Protein 7ARR (pdb70)

Solvent-accessible surface area: 8895 Å² total; per-residue (Å²): 112,53,122,120,68,34,56,146,78,37,55,8,55,82,114,56,76,153,41,32,34,49,34,25,98,89,10,114,43,63,41,83,129,56,90,101,81,28,47,178,68,44,57,12,54,80,129,55,60,152,44,23,23,54,32,22,92,88,22,137,47,52,67,101,124,56,89,119,60,27,54,160,75,39,58,15,52,81,125,52,57,163,37,24,21,41,33,73,83,91,71,125,79,93,130,56,88,97,79,27,41,178,66,44,56,11,52,83,141,47,65,182,39,24,19,48,36,69,92,77,73,138,166,89

B-factor: mean 16.78, std 11.21, range [6.17, 101.16]

Foldseek 3Di:
DDLVVQCVVLVNDPVCSVPVVVVCVSVVCVPD/DDLVVLCVVLVDDPVCSVVSVVVCVSCVCCPD/DDLVVLCVVLVDDPVCSVVVVVVVVSCCCD/DDLVVLCVVLVHDPVCSVVPVVVVVSCCCD

Nearest PDB structures (foldseek):
  7arr-assembly2_C  TM=1.040E+00  e=2.413E-02  synthetic construct
  7ars-assembly1_A  TM=1.008E+00  e=2.596E-02  synthetic construct
  7arr-assembly2_B  TM=1.018E+00  e=4.660E-02  synthetic construct
  4mfq-assembly1_A  TM=5.918E-01  e=7.252E+00  Actinoplanes teichomyceticus
  4q38-assembly1_A  TM=5.864E-01  e=7.252E+00  Actinoplanes teichomyceticus

Sequence (124 aa):
LLSEEEIQRIFGLSSEQIKSLPEEYKKVETGYLLSEEEEIQRIFGLSSSEQIKSLPEEYKKVETGYLLSEEEIQQRIFGLSSSSEEQQIKSSLPEEYKKVETGLSEEEIQRIFGLSSSSEEQIKSSLPEEYKKVEETTGG

Secondary structure (DSSP, 8-state):
--HHHHHHHTT--TTGGGGTTT----------/--HHHHHHHHT--TTGGGGTTT----------/--HHHHHHHHT--HHHHTTTTT--------/--HHHHHHHHT--TTGGGGTTT--------

Radius of gyration: 16.2 Å; Cα contacts (8 Å, |Δi|>4): 96; chains: 4; bounding box: 36×36×35 Å

Structure (mmCIF, N/CA/C/O backbone):
data_7ARR
#
_entry.id   7ARR
#
_cell.length_a   30.937
_cell.length_b   32.068
_cell.length_c   43.087
_cell.angle_alpha   114.160
_cell.angle_beta   91.880
_cell.angle_gamma   109.860
#
_symmetry.space_group_name_H-M   'P 1'
#
loop_
_entity.id
_entity.type
_entity.pdbx_description
1 polymer alpha/beta-peptide
2 non-polymer 'trifluoroacetic acid'
3 non-polymer 'MAGNESIUM ION'
4 non-polymer 'CHLORIDE ION'
5 water water
#
loop_
_atom_site.group_PDB
_atom_site.id
_atom_site.type_symbol
_atom_site.label_atom_id
_atom_site.label_alt_id
_atom_site.label_comp_id
_atom_site.label_asym_id
_atom_site.label_entity_id
_atom_site.label_seq_id
_atom_site.pdbx_PDB_ins_code
_atom_site.Cartn_x
_atom_site.Cartn_y
_atom_site.Cartn_z
_atom_site.occupancy
_atom_site.B_iso_or_equiv
_atom_site.auth_seq_id
_atom_site.auth_comp_id
_atom_site.auth_asym_id
_atom_site.auth_atom_id
_atom_site.pdbx_PDB_model_num
ATOM 1 N N A LEU A 1 1 ? 7.085 -4.629 3.366 0.70 16.53 1 LEU A N 1
ATOM 2 N N B LEU A 1 1 ? 6.284 -4.095 3.881 0.30 12.97 1 LEU A N 1
ATOM 3 C CA A LEU A 1 1 ? 6.948 -3.192 3.588 0.70 12.71 1 LEU A CA 1
ATOM 4 C CA B LEU A 1 1 ? 6.812 -2.776 3.524 0.30 13.03 1 LEU A CA 1
ATOM 5 C C A LEU A 1 1 ? 8.210 -2.609 4.282 0.70 11.15 1 LEU A C 1
ATOM 6 C C B LEU A 1 1 ? 8.213 -2.694 4.106 0.30 13.82 1 LEU A C 1
ATOM 7 O O A LEU A 1 1 ? 8.580 -3.075 5.357 0.70 12.35 1 LEU A O 1
ATOM 8 O O B LEU A 1 1 ? 8.623 -3.601 4.865 0.30 19.47 1 LEU A O 1
ATOM 17 N N . SER A 1 2 ? 8.882 -1.643 3.701 1.00 11.07 2 SER A N 1
ATOM 18 C CA . SER A 1 2 ? 10.179 -1.158 4.210 1.00 11.98 2 SER A CA 1
ATOM 19 C C . SER A 1 2 ? 9.952 0.062 5.100 1.00 9.66 2 SER A C 1
ATOM 20 O O . SER A 1 2 ? 8.921 0.733 4.982 1.00 9.56 2 SER A O 1
ATOM 23 N N . GLU A 1 3 ? 10.965 0.374 5.900 1.00 9.68 3 GLU A N 1
ATOM 24 C CA . GLU A 1 3 ? 10.928 1.632 6.633 1.00 10.77 3 GLU A CA 1
ATOM 25 C C . GLU A 1 3 ? 10.787 2.839 5.704 1.00 9.61 3 GLU A C 1
ATOM 26 O O . GLU A 1 3 ? 10.051 3.783 6.070 1.00 9.85 3 GLU A O 1
ATOM 32 N N . GLU A 1 4 ? 11.465 2.859 4.575 1.00 10.01 4 GLU A N 1
ATOM 33 C CA . GLU A 1 4 ? 11.383 3.998 3.651 1.00 10.84 4 GLU A CA 1
ATOM 34 C C . GLU A 1 4 ? 9.984 4.124 3.066 1.00 9.61 4 GLU A C 1
ATOM 35 O O . GLU A 1 4 ? 9.485 5.249 2.921 1.00 9.91 4 GLU A O 1
ATOM 41 N N . GLU A 1 5 ? 9.369 3.011 2.709 1.00 9.22 5 GLU A N 1
ATOM 42 C CA . GLU A 1 5 ? 8.005 3.042 2.195 1.00 9.00 5 GLU A CA 1
ATOM 43 C C . GLU A 1 5 ? 7.072 3.604 3.276 1.00 8.45 5 GLU A C 1
ATOM 44 O O . GLU A 1 5 ? 6.211 4.435 2.973 1.00 8.69 5 GLU A O 1
ATOM 50 N N . ILE A 1 6 ? 7.189 3.146 4.519 1.00 8.48 6 ILE A N 1
ATOM 51 C CA . ILE A 1 6 ? 6.349 3.706 5.606 1.00 9.98 6 ILE A CA 1
ATOM 52 C C . ILE A 1 6 ? 6.560 5.224 5.747 1.00 8.43 6 ILE A C 1
ATOM 53 O O . ILE A 1 6 ? 5.570 5.950 5.899 1.00 8.60 6 ILE A O 1
ATOM 62 N N . GLN A 1 7 ? 7.820 5.666 5.748 1.00 7.62 7 GLN A N 1
ATOM 63 C CA . GLN A 1 7 ? 8.081 7.109 5.855 1.00 8.43 7 GLN A CA 1
ATOM 64 C C . GLN A 1 7 ? 7.323 7.861 4.769 1.00 7.85 7 GLN A C 1
ATOM 65 O O . GLN A 1 7 ? 6.698 8.902 5.073 1.00 8.64 7 GLN A O 1
ATOM 76 N N . ARG A 1 8 ? 7.410 7.406 3.547 1.00 7.19 8 ARG A N 1
ATOM 77 C CA . ARG A 1 8 ? 6.737 8.148 2.435 1.00 8.54 8 ARG A CA 1
ATOM 78 C C . ARG A 1 8 ? 5.240 8.086 2.565 1.00 7.75 8 ARG A C 1
ATOM 79 O O . ARG A 1 8 ? 4.543 9.099 2.465 1.00 8.75 8 ARG A O 1
ATOM 87 N N . ILE A 1 9 ? 4.721 6.888 2.817 1.00 7.74 9 ILE A N 1
ATOM 88 C CA . ILE A 1 9 ? 3.270 6.721 2.833 1.00 8.16 9 ILE A CA 1
ATOM 89 C C . ILE A 1 9 ? 2.647 7.627 3.866 1.00 8.24 9 ILE A C 1
ATOM 90 O 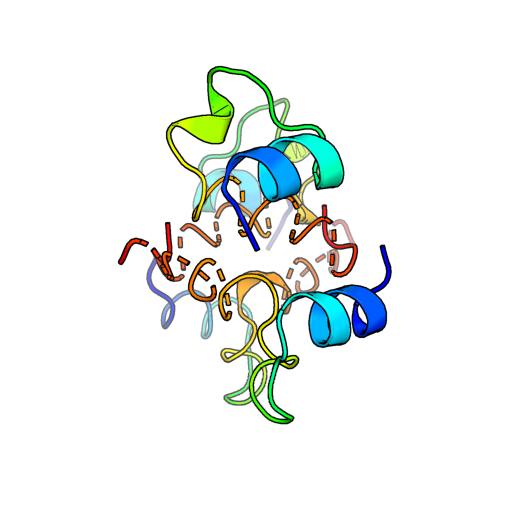O . ILE A 1 9 ? 1.559 8.155 3.635 1.00 9.39 9 ILE A O 1
ATOM 95 N N . PHE A 1 10 ? 3.230 7.707 5.072 1.00 8.46 10 PHE A N 1
ATOM 96 C CA . PHE A 1 10 ? 2.647 8.456 6.193 1.00 9.60 10 PHE A CA 1
ATOM 97 C C . PHE A 1 10 ? 3.299 9.826 6.354 1.00 10.09 10 PHE A C 1
ATOM 98 O O . PHE A 1 10 ? 3.012 10.459 7.352 1.00 12.28 10 PHE A O 1
ATOM 106 N N . GLY A 1 11 ? 4.116 10.270 5.419 1.00 10.02 11 GLY A N 1
ATOM 107 C CA . GLY A 1 11 ? 4.664 11.609 5.467 1.00 10.59 11 GLY A CA 1
ATOM 108 C C . GLY A 1 11 ? 5.510 11.870 6.685 1.00 10.67 11 GLY A C 1
ATOM 109 O O . GLY A 1 11 ? 5.458 12.972 7.211 1.00 12.80 11 GLY A O 1
ATOM 110 N N . LEU A 1 12 ? 6.222 10.870 7.166 1.00 9.56 12 LEU A N 1
ATOM 111 C CA . LEU A 1 12 ? 6.937 11.025 8.438 1.00 9.16 12 LEU A CA 1
ATOM 112 C C . LEU A 1 12 ? 8.186 11.908 8.333 1.00 9.18 12 LEU A C 1
ATOM 113 O O . LEU A 1 12 ? 8.939 11.806 7.373 1.00 10.51 12 LEU A O 1
ATOM 118 N N . SER A 1 13 ? 8.391 12.711 9.372 1.00 10.02 13 SER A N 1
ATOM 119 C CA . SER A 1 13 ? 9.563 13.574 9.475 1.00 10.70 13 SER A CA 1
ATOM 120 C C . SER A 1 13 ? 10.803 12.744 9.865 1.00 11.45 13 SER A C 1
ATOM 121 O O . SER A 1 13 ? 10.712 11.590 10.322 1.00 11.29 13 SER A O 1
ATOM 124 N N . SER A 1 14 ? 11.949 13.359 9.812 1.00 14.66 14 SER A N 1
ATOM 125 C CA . SER A 1 14 ? 13.224 12.713 10.197 1.00 16.08 14 SER A CA 1
ATOM 126 C C . SER A 1 14 ? 13.206 12.363 11.651 1.00 12.31 14 SER A C 1
ATOM 127 O O . SER A 1 14 ? 13.785 11.368 12.039 1.00 16.00 14 SER A O 1
ATOM 130 N N . GLU A 1 15 ? 12.535 13.129 12.498 1.00 11.81 15 GLU A N 1
ATOM 131 C CA . GLU A 1 15 ? 12.449 12.749 13.910 1.00 10.93 15 GLU A CA 1
ATOM 132 C C . GLU A 1 15 ? 11.452 11.637 14.077 1.00 8.71 15 GLU A C 1
ATOM 133 O O . GLU A 1 15 ? 11.674 10.717 14.865 1.00 9.34 15 GLU A O 1
ATOM 139 N N . GLN A 1 16 ? 10.344 11.660 13.365 1.00 8.53 16 GLN A N 1
ATOM 140 C CA . GLN A 1 16 ? 9.297 10.663 13.557 1.00 8.17 16 GLN A CA 1
ATOM 141 C C . GLN A 1 16 ? 9.791 9.274 13.193 1.00 7.64 16 GLN A C 1
ATOM 142 O O . GLN A 1 16 ? 9.349 8.274 13.778 1.00 8.44 16 GLN A O 1
ATOM 148 N N . ILE A 1 17 ? 10.671 9.135 12.188 1.00 8.23 17 ILE A N 1
ATOM 149 C CA . ILE A 1 17 ? 11.130 7.810 11.744 1.00 9.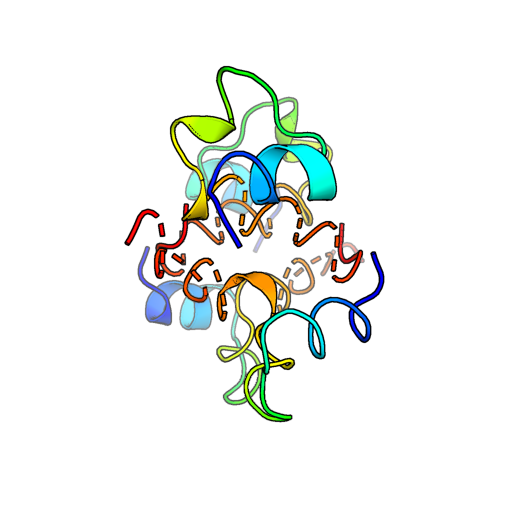50 17 ILE A CA 1
ATOM 150 C C . ILE A 1 17 ? 12.036 7.138 12.806 1.00 9.32 17 ILE A C 1
ATOM 151 O O . ILE A 1 17 ? 12.246 5.949 12.706 1.00 10.53 17 ILE A O 1
ATOM 156 N N . LYS A 1 18 ? 12.460 7.867 13.810 1.00 7.48 18 LYS A N 1
ATOM 157 C CA . LYS A 1 18 ? 13.188 7.259 14.937 1.00 7.52 18 LYS A CA 1
ATOM 158 C C . LYS A 1 18 ? 12.250 6.390 15.757 1.00 7.92 18 LYS A C 1
ATOM 159 O O . LYS A 1 18 ? 12.734 5.540 16.508 1.00 8.13 18 LYS A O 1
ATOM 165 N N . SER A 1 19 ? 10.968 6.649 15.689 1.00 8.86 19 SER A N 1
ATOM 166 C CA . SER A 1 19 ? 9.947 5.981 16.522 1.00 9.32 19 SER A CA 1
ATOM 167 C C . SER A 1 19 ? 8.848 5.432 15.619 1.00 8.09 19 SER A C 1
ATOM 168 O O . SER A 1 19 ? 7.709 5.822 15.732 1.00 7.48 19 SER A O 1
ATOM 171 N N . LEU A 1 20 ? 9.209 4.550 14.687 1.00 8.23 20 LEU A N 1
ATOM 172 C CA . LEU A 1 20 ? 8.241 4.179 13.661 1.00 8.34 20 LEU A CA 1
ATOM 173 C C . LEU A 1 20 ? 7.003 3.498 14.242 1.00 7.48 20 LEU A C 1
ATOM 174 O O . LEU A 1 20 ? 5.914 3.783 13.784 1.00 7.56 20 LEU A O 1
ATOM 183 N N . PRO A 1 21 ? 7.110 2.537 15.179 1.00 7.70 21 PRO A N 1
ATOM 184 C CA . PRO A 1 21 ? 5.877 1.896 15.690 1.00 9.77 21 PRO A CA 1
ATOM 185 C C . PRO A 1 21 ? 4.912 2.889 16.303 1.00 9.47 21 PRO A C 1
ATOM 186 O O . PRO A 1 21 ? 3.708 2.820 16.095 1.00 7.95 21 PRO A O 1
ATOM 190 N N . GLU A 1 22 ? 5.473 3.831 17.083 1.00 8.77 22 GLU A N 1
ATOM 191 C CA . GLU A 1 22 ? 4.622 4.801 17.787 1.00 11.15 22 GLU A CA 1
ATOM 192 C C . GLU A 1 22 ? 4.038 5.806 16.811 1.00 18.84 22 GLU A C 1
ATOM 193 O O . GLU A 1 22 ? 2.898 6.221 16.903 1.00 8.39 22 GLU A O 1
ATOM 199 N N . GLU A 1 23 ? 4.895 6.330 15.866 1.00 12.83 23 GLU A N 1
ATOM 200 C CA . GLU A 1 23 ? 4.428 7.473 15.001 1.00 18.09 23 GLU A CA 1
ATOM 201 C C . GLU A 1 23 ? 3.580 6.918 13.861 1.00 9.06 23 GLU A C 1
ATOM 202 O O . GLU A 1 23 ? 2.643 7.675 13.467 1.00 8.50 23 GLU A O 1
ATOM 216 N N . TYR A 1 25 ? 1.306 3.898 14.971 1.00 6.81 25 TYR A N 1
ATOM 217 C CA . TYR A 1 25 ? 0.100 4.039 15.846 1.00 7.13 25 TYR A CA 1
ATOM 218 C C . TYR A 1 25 ? -0.610 5.370 15.630 1.00 7.99 25 TYR A C 1
ATOM 219 O O . TYR A 1 25 ? -1.798 5.422 15.462 1.00 7.92 25 TYR A O 1
ATOM 228 N N . LYS A 1 26 ? 0.186 6.487 15.656 1.00 8.02 26 LYS A N 1
ATOM 229 C CA . LYS A 1 26 ? -0.483 7.808 15.626 1.00 6.79 26 LYS A CA 1
ATOM 230 C C . LYS A 1 26 ? -1.083 8.095 14.247 1.00 8.58 26 LYS A C 1
ATOM 231 O O . LYS A 1 26 ? -2.186 8.525 14.130 1.00 8.81 26 LYS A O 1
ATOM 237 N N . LYS A 1 27 ? -0.301 7.840 13.166 1.00 8.13 27 LYS A N 1
ATOM 238 C CA . LYS A 1 27 ? -0.792 8.184 11.802 1.00 7.39 27 LYS A CA 1
ATOM 239 C C . LYS A 1 27 ? -1.907 7.262 11.364 1.00 7.76 27 LYS A C 1
ATOM 240 O O . LYS A 1 27 ? -2.786 7.632 10.603 1.00 7.49 27 LYS A O 1
ATOM 254 N N . VAL A 1 29 ? -4.302 5.999 14.378 1.00 9.02 29 VAL A N 1
ATOM 255 C CA . VAL A 1 29 ? -5.367 6.822 14.935 1.00 9.38 29 VAL A CA 1
ATOM 256 C C . VAL A 1 29 ? -5.942 7.784 13.905 1.00 9.10 29 VAL A C 1
ATOM 257 O O . VAL A 1 29 ? -7.142 7.910 13.763 1.00 8.76 29 VAL A O 1
ATOM 261 N N . GLU A 1 30 ? -5.096 8.571 13.234 1.00 9.40 30 GLU A N 1
ATOM 262 C CA . GLU A 1 30 ? -5.588 9.592 12.257 1.00 10.33 30 GLU A CA 1
ATOM 263 C C . GLU A 1 30 ? -6.285 8.884 11.084 1.00 8.63 30 GLU A C 1
ATOM 264 O O . GLU A 1 30 ? -7.469 9.268 10.825 1.00 9.50 30 GLU A O 1
ATOM 278 N N . THR A 1 32 ? -8.329 5.802 11.655 1.00 8.91 32 THR A N 1
ATOM 279 C CA . THR A 1 32 ? -9.665 5.730 12.291 1.00 9.30 32 THR A CA 1
ATOM 280 C C . THR A 1 32 ? -10.423 7.046 12.363 1.00 9.76 32 THR A C 1
ATOM 281 O O . THR A 1 32 ? -11.626 6.985 12.614 1.00 10.64 32 THR A O 1
ATOM 285 N N . GLY A 1 33 ? -9.771 8.179 12.097 1.00 11.69 33 GLY A N 1
ATOM 286 C CA . GLY A 1 33 ? -10.464 9.474 12.096 1.00 13.28 33 GLY A CA 1
ATOM 287 C C . GLY A 1 33 ? -10.652 10.137 13.436 1.00 11.15 33 GLY A C 1
ATOM 288 O O . GLY A 1 33 ? -11.378 11.129 13.524 1.00 12.71 33 GLY A O 1
ATOM 289 N N . TYR A 1 34 ? -10.061 9.643 14.520 1.00 9.82 34 TYR A N 1
ATOM 290 C CA . TYR A 1 34 ? -10.260 10.243 15.867 1.00 10.81 34 TYR A CA 1
ATOM 291 C C . TYR A 1 34 ? -9.400 11.447 16.198 1.00 11.29 34 TYR A C 1
ATOM 292 O O . TYR A 1 34 ? -9.752 12.292 17.058 1.00 13.66 34 TYR A O 1
ATOM 301 N N . LEU A 1 35 ? -8.340 11.623 15.475 1.00 12.65 35 LEU A N 1
ATOM 302 C CA . LEU A 1 35 ? -7.449 12.806 15.560 1.00 11.69 35 LEU A CA 1
ATOM 303 C C . LEU A 1 35 ? -7.174 13.212 14.136 1.00 14.75 35 LEU A C 1
ATOM 304 O O . LEU A 1 35 ? -7.383 12.333 13.201 1.00 16.51 35 LEU A O 1
ATOM 310 N N . LEU B 1 1 ? -19.519 15.367 35.158 1.00 16.47 1 LEU B N 1
ATOM 311 C CA . LEU B 1 1 ? -18.251 16.013 35.307 1.00 11.21 1 LEU B CA 1
ATOM 312 C C . LEU B 1 1 ? -18.280 17.229 34.401 1.00 10.30 1 LEU B C 1
ATOM 313 O O . LEU B 1 1 ? -18.735 17.096 33.245 1.00 12.14 1 LEU B O 1
ATOM 318 N N . SER B 1 2 ? -17.781 18.325 34.892 1.00 9.50 2 SER B N 1
ATOM 319 C CA . SER B 1 2 ? -17.657 19.544 34.098 1.00 9.69 2 SER B CA 1
ATOM 320 C C . SER B 1 2 ? -16.396 19.462 33.241 1.00 9.23 2 SER B C 1
ATOM 321 O O . SER B 1 2 ? -15.473 18.685 33.461 1.00 9.03 2 SER B O 1
ATOM 324 N N . GLU B 1 3 ? -16.338 20.354 32.265 1.00 9.60 3 GLU B N 1
ATOM 325 C CA . GLU B 1 3 ? -15.108 20.482 31.457 1.00 9.04 3 GLU B CA 1
ATOM 326 C C . GLU B 1 3 ? -13.908 20.815 32.354 1.00 10.50 3 GLU B C 1
ATOM 327 O O . GLU B 1 3 ? -12.819 20.308 32.155 1.00 10.38 3 GLU B O 1
ATOM 333 N N . GLU B 1 4 ? -14.097 21.693 33.347 1.00 9.42 4 GLU B N 1
ATOM 334 C CA A GLU B 1 4 ? -12.981 22.069 34.236 0.50 9.96 4 GLU B CA 1
ATOM 335 C CA B GLU B 1 4 ? -13.017 22.082 34.277 0.50 10.54 4 GLU B CA 1
ATOM 336 C C . GLU B 1 4 ? -12.573 20.865 35.084 1.00 8.33 4 GLU B C 1
ATOM 337 O O . GLU B 1 4 ? -11.396 20.695 35.331 1.00 9.19 4 GLU B O 1
ATOM 348 N N . GLU B 1 5 ? -13.498 20.025 35.486 1.00 8.02 5 GLU B N 1
ATOM 349 C CA . GLU B 1 5 ? -13.137 18.814 36.216 1.00 8.81 5 GLU B CA 1
ATOM 350 C C . GLU B 1 5 ? -12.346 17.861 35.354 1.00 7.58 5 GLU B C 1
ATOM 351 O O . GLU B 1 5 ? -11.395 17.244 35.821 1.00 8.43 5 GLU B O 1
ATOM 357 N N . ILE B 1 6 ? -12.678 17.751 34.052 1.00 7.95 6 ILE B N 1
ATOM 358 C CA . ILE B 1 6 ? -11.878 16.961 33.135 1.00 7.84 6 ILE B CA 1
ATOM 359 C C . ILE B 1 6 ? -10.468 17.519 33.076 1.00 7.84 6 ILE B C 1
ATOM 360 O O . ILE B 1 6 ? -9.489 16.815 33.075 1.00 7.91 6 ILE B O 1
ATOM 365 N N . GLN B 1 7 ? -10.345 18.883 32.923 1.00 7.82 7 GLN B N 1
ATOM 366 C CA . GLN B 1 7 ? -9.023 19.506 32.882 1.00 8.10 7 GLN B CA 1
ATOM 367 C C . GLN B 1 7 ? -8.204 19.104 34.107 1.00 8.11 7 GLN B C 1
ATOM 368 O O . GLN B 1 7 ? -7.040 18.800 34.012 1.00 8.58 7 GLN B O 1
ATOM 374 N N . ARG B 1 8 ? -8.844 19.184 35.289 1.00 7.96 8 ARG B N 1
ATOM 375 C CA . ARG B 1 8 ? -8.163 18.853 36.537 1.00 8.00 8 ARG B CA 1
ATOM 376 C C . ARG B 1 8 ? -7.786 17.358 36.614 1.00 8.60 8 ARG B C 1
ATOM 377 O O . ARG B 1 8 ? -6.640 17.059 36.942 1.00 8.90 8 ARG B O 1
ATOM 385 N N . ILE B 1 9 ? -8.691 16.500 36.269 1.00 8.99 9 ILE B N 1
ATOM 386 C CA . ILE B 1 9 ? -8.377 15.053 36.358 1.00 8.54 9 ILE B CA 1
ATOM 387 C C . ILE B 1 9 ? -7.145 14.719 35.512 1.00 8.81 9 ILE B C 1
ATOM 388 O O . ILE B 1 9 ? -6.259 14.007 35.951 1.00 9.56 9 ILE B O 1
ATOM 393 N N . PHE B 1 10 ? -7.149 15.234 34.287 1.00 9.58 10 PHE B N 1
ATOM 394 C CA . PHE B 1 10 ? -6.132 14.844 33.272 1.00 9.69 10 PHE B CA 1
ATOM 395 C C . PHE B 1 10 ? -4.983 15.841 33.184 1.00 10.94 10 PHE B C 1
ATOM 396 O O . PHE B 1 10 ? -4.056 15.553 32.391 1.00 14.41 10 PHE B O 1
ATOM 404 N N . GLY B 1 11 ? -4.975 16.910 33.948 1.00 10.26 11 GLY B N 1
ATOM 405 C CA . GLY B 1 11 ? -3.854 17.851 33.896 1.00 11.27 11 GLY B CA 1
ATOM 406 C C . GLY B 1 11 ? -3.711 18.511 32.532 1.00 12.04 11 GLY B C 1
ATOM 407 O O . GLY B 1 11 ? -2.590 18.689 32.101 1.00 13.72 11 GLY B O 1
ATOM 408 N N . LEU B 1 12 ? -4.824 18.883 31.934 1.00 10.82 12 LEU B N 1
ATOM 409 C CA . LEU B 1 12 ? -4.775 19.499 30.594 1.00 11.30 12 LEU B CA 1
ATOM 410 C C . LEU B 1 12 ? -4.392 20.966 30.666 1.00 8.66 12 LEU B C 1
ATOM 411 O O . LEU B 1 12 ? -4.723 21.673 31.544 1.00 9.99 12 LEU B O 1
ATOM 416 N N . SER B 1 13 ? -3.666 21.425 29.620 1.00 10.37 13 SER B N 1
ATOM 417 C CA . SER B 1 13 ? -3.282 22.817 29.463 1.00 9.19 13 SER B CA 1
ATOM 418 C C . SER B 1 13 ? -4.432 23.635 28.903 1.00 9.85 13 SER B C 1
ATOM 419 O O . SER B 1 13 ? -5.408 23.110 28.386 1.00 9.79 13 SER B O 1
ATOM 422 N N A SER B 1 14 ? -4.183 24.955 28.872 0.50 11.07 14 SER B N 1
ATOM 423 N N B SER B 1 14 ? -4.220 24.944 28.886 0.50 12.83 14 SER B N 1
ATOM 424 C CA A SER B 1 14 ? -5.100 25.960 28.274 0.50 11.60 14 SER B CA 1
ATOM 425 C CA B SER B 1 14 ? -5.236 25.860 28.336 0.50 14.73 14 SER B CA 1
ATOM 426 C C A SER B 1 14 ? -5.365 25.668 26.803 0.50 11.20 14 SER B C 1
ATOM 427 C C B SER B 1 14 ? -5.406 25.615 26.829 0.50 13.91 14 SER B C 1
ATOM 428 O O A SER B 1 14 ? -6.464 25.827 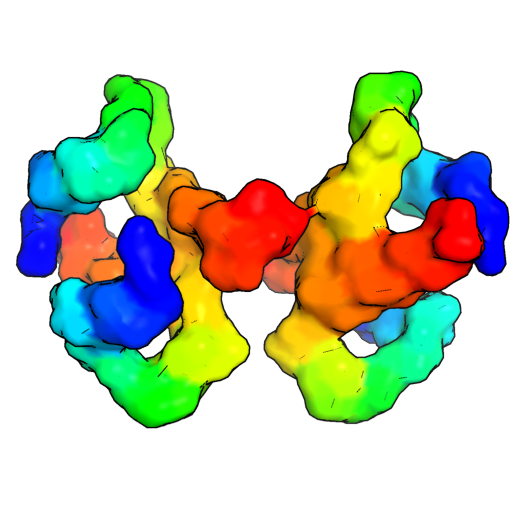26.323 0.50 12.61 14 SER B O 1
ATOM 429 O O B SER B 1 14 ? -6.517 25.771 26.336 0.50 17.02 14 SER B O 1
ATOM 434 N N . GLU B 1 15 ? -4.364 25.187 26.120 1.00 11.27 15 GLU B N 1
ATOM 435 C CA . GLU B 1 15 ? -4.539 24.866 24.708 1.00 10.26 15 GLU B CA 1
ATOM 436 C C . GLU B 1 15 ? -5.274 23.534 24.550 1.00 12.10 15 GLU B C 1
ATOM 437 O O . GLU B 1 15 ? -6.148 23.390 23.716 1.00 12.31 15 GLU B O 1
ATOM 448 N N . GLN B 1 16 ? -4.908 22.548 25.398 1.00 9.29 16 GLN B N 1
ATOM 449 C CA . GLN B 1 16 ? -5.505 21.195 25.239 1.00 8.62 16 GLN B CA 1
ATOM 450 C C . GLN B 1 16 ? -7.014 21.233 25.536 1.00 10.76 16 GLN B C 1
ATOM 451 O O . GLN B 1 16 ? -7.751 20.468 24.885 1.00 9.74 16 GLN B O 1
ATOM 457 N N . ILE B 1 17 ? -7.478 22.058 26.443 1.00 12.16 17 ILE B N 1
ATOM 458 C CA . ILE B 1 17 ? -8.926 22.047 26.799 1.00 8.95 17 ILE B CA 1
ATOM 459 C C . ILE B 1 17 ? -9.758 22.571 25.644 1.00 11.44 17 ILE B C 1
ATOM 460 O O . ILE B 1 17 ? -10.961 22.431 25.596 1.00 9.80 17 ILE B O 1
ATOM 465 N N . LYS B 1 18 ? -9.133 23.228 24.627 1.00 12.22 18 LYS B N 1
ATOM 466 C CA . LYS B 1 18 ? -9.870 23.645 23.375 1.00 13.42 18 LYS B CA 1
ATOM 467 C C . LYS B 1 18 ? -10.255 22.515 22.484 1.00 9.33 18 LYS B C 1
ATOM 468 O O . LYS B 1 18 ? -11.099 22.634 21.607 1.00 9.85 18 LYS B O 1
ATOM 474 N N . SER B 1 19 ? -9.673 21.307 22.731 1.00 11.20 19 SER B N 1
ATOM 475 C CA . SER B 1 19 ? -9.978 20.104 21.953 1.00 8.15 19 SER B CA 1
ATOM 476 C C . SER B 1 19 ? -10.146 18.927 22.970 1.00 8.14 19 SER B C 1
ATOM 477 O O . SER B 1 19 ? -9.381 17.973 22.960 1.00 9.57 19 SER B O 1
ATOM 480 N N . LEU B 1 20 ? -11.152 19.125 23.793 1.00 10.24 20 LEU B N 1
ATOM 481 C CA . LEU B 1 20 ? -11.300 18.183 24.958 1.00 9.27 20 LEU B CA 1
ATOM 482 C C . LEU B 1 20 ? -11.497 16.731 24.509 1.00 7.68 20 LEU B C 1
ATOM 483 O O . LEU B 1 20 ? -10.801 15.843 25.104 1.00 8.33 20 LEU B O 1
ATOM 488 N N . PRO B 1 21 ? -12.323 16.371 23.539 1.00 7.92 21 PRO B N 1
ATOM 489 C CA . PRO B 1 21 ? -12.448 14.978 23.136 1.00 8.60 21 PRO B CA 1
ATOM 490 C C . PRO B 1 21 ? -11.161 14.387 22.706 1.00 9.73 21 PRO B C 1
ATOM 491 O O . PRO B 1 21 ? -10.814 13.224 23.006 1.00 7.81 21 PRO B O 1
ATOM 495 N N . GLU B 1 22 ? -10.413 15.157 21.846 1.00 14.55 22 GLU B N 1
ATOM 496 C CA . GLU B 1 22 ? -9.118 14.635 21.306 1.00 9.60 22 GLU B CA 1
ATOM 497 C C . GLU B 1 22 ? -8.043 14.538 22.383 1.00 8.97 22 GLU B C 1
ATOM 498 O O . GLU B 1 22 ? -7.272 13.576 22.378 1.00 7.87 22 GLU B O 1
ATOM 508 N N . GLU B 1 23 ? -7.947 15.529 23.256 1.00 8.98 23 GLU B N 1
ATOM 509 C CA . GLU B 1 23 ? -6.797 15.612 24.184 1.00 8.10 23 GLU B CA 1
ATOM 510 C C . GLU B 1 23 ? -7.035 14.684 25.380 1.00 7.94 23 GLU B C 1
ATOM 511 O O . GLU B 1 23 ? -6.086 14.118 25.892 1.00 7.47 23 GLU B O 1
ATOM 525 N N . TYR B 1 25 ? -9.054 11.447 24.312 1.00 8.56 25 TYR B N 1
ATOM 526 C CA . TYR B 1 25 ? -8.461 10.337 23.582 1.00 10.68 25 TYR B CA 1
ATOM 527 C C . TYR B 1 25 ? -6.988 10.165 23.925 1.00 7.86 25 TYR B C 1
ATOM 528 O O . TYR B 1 25 ? -6.534 9.036 24.203 1.00 6.85 25 TYR B O 1
ATOM 537 N N . LYS B 1 26 ? -6.172 11.251 23.862 1.00 7.47 26 LYS B N 1
ATOM 538 C CA . LYS B 1 26 ? -4.742 11.106 24.061 1.00 9.96 26 LYS B CA 1
ATOM 539 C C . LYS B 1 26 ? -4.421 10.747 25.528 1.00 7.73 26 LYS B C 1
ATOM 540 O O . LYS B 1 26 ? -3.579 9.818 25.729 1.00 7.50 26 LYS B O 1
ATOM 546 N N . LYS B 1 27 ? -4.964 11.460 26.479 1.00 7.66 27 LYS B N 1
ATOM 547 C CA . LYS B 1 27 ? -4.597 11.170 27.889 1.00 7.59 27 LYS B CA 1
ATOM 548 C C . LYS B 1 27 ? -5.164 9.795 28.313 1.00 8.56 27 LYS B C 1
ATOM 549 O O . LYS B 1 27 ? -4.549 9.230 29.251 1.00 7.49 27 LYS B O 1
ATOM 563 N N . VAL B 1 29 ? -5.201 6.926 25.472 1.00 8.52 29 VAL B N 1
ATOM 564 C CA . VAL B 1 29 ? -4.033 6.231 25.088 1.00 8.96 29 VAL B CA 1
ATOM 565 C C . VAL B 1 29 ? -3.001 6.146 26.202 1.00 8.03 29 VAL B C 1
ATOM 566 O O . VAL B 1 29 ? -2.471 5.047 26.451 1.00 8.21 29 VAL B O 1
ATOM 570 N N . GLU B 1 30 ? -2.681 7.229 26.865 1.00 7.77 30 GLU B N 1
ATOM 571 C CA . GLU B 1 30 ? -1.648 7.239 27.901 1.00 7.68 30 GLU B CA 1
ATOM 572 C C . GLU B 1 30 ? -2.093 6.385 29.106 1.00 7.85 30 GLU B C 1
ATOM 573 O O . GLU B 1 30 ? -1.382 5.460 29.478 1.00 9.47 30 GLU B O 1
ATOM 587 N N . THR B 1 32 ? -4.174 3.308 28.528 1.00 7.81 32 THR B N 1
ATOM 588 C CA . THR B 1 32 ? -3.767 2.028 28.060 1.00 8.09 32 THR B CA 1
ATOM 589 C C . THR B 1 32 ? -2.269 1.808 28.271 1.00 9.31 32 THR B C 1
ATOM 590 O O . THR B 1 32 ? -1.857 0.611 28.296 1.00 10.24 32 THR B O 1
ATOM 594 N N . GLY B 1 33 ? -1.471 2.850 28.344 1.00 7.84 33 GLY B N 1
ATOM 595 C CA . GLY B 1 33 ? -0.029 2.699 28.479 1.00 9.64 33 GLY B CA 1
ATOM 596 C C . GLY B 1 33 ? 0.663 2.134 27.259 1.00 9.11 33 GLY B C 1
ATOM 597 O O . GLY B 1 33 ? 1.860 1.811 27.348 1.00 10.31 33 GLY B O 1
ATOM 598 N N . TYR B 1 34 ? 0.005 2.101 26.113 1.00 8.90 34 TYR B N 1
ATOM 599 C CA . TYR B 1 34 ? 0.535 1.361 24.958 1.00 9.32 34 TYR B CA 1
ATOM 600 C C . TYR B 1 34 ? 1.864 1.920 24.513 1.00 9.28 34 TYR B C 1
ATOM 601 O O . TYR B 1 34 ? 2.711 1.155 24.008 1.00 11.30 34 TYR B O 1
ATOM 610 N N . LEU B 1 35 ? 2.005 3.235 24.501 1.00 8.93 35 LEU B N 1
ATOM 611 C CA . LEU B 1 35 ? 3.174 3.916 23.971 1.00 10.16 35 LEU B CA 1
ATOM 612 C C . LEU B 1 35 ? 4.241 4.188 25.048 1.00 11.63 35 LEU B C 1
ATOM 613 O O . LEU B 1 35 ? 4.093 3.708 26.210 1.00 14.81 35 LEU B O 1
ATOM 619 N N . LEU C 1 1 ? -4.497 7.850 36.128 1.00 11.47 1 LEU C N 1
ATOM 620 C CA . LEU C 1 1 ? -5.572 6.912 36.453 1.00 10.77 1 LEU C CA 1
ATOM 621 C C . LEU C 1 1 ? -5.318 5.553 35.819 1.00 9.94 1 LEU C C 1
ATOM 622 O O . LEU C 1 1 ? -4.636 5.485 34.760 1.00 10.72 1 LEU C O 1
ATOM 627 N N . SER C 1 2 ? -5.882 4.510 36.397 1.00 10.86 2 SER C N 1
ATOM 628 C CA . SER C 1 2 ? -5.869 3.206 35.786 1.00 11.22 2 SER C CA 1
ATOM 629 C C . SER C 1 2 ? -7.025 3.028 34.795 1.00 9.98 2 SER C C 1
ATOM 630 O O . SER C 1 2 ? -8.014 3.761 34.895 1.00 9.76 2 SER C O 1
ATOM 633 N N . GLU C 1 3 ? -6.942 1.968 33.994 1.00 12.80 3 GLU C N 1
ATOM 634 C CA . GLU C 1 3 ? -8.061 1.601 3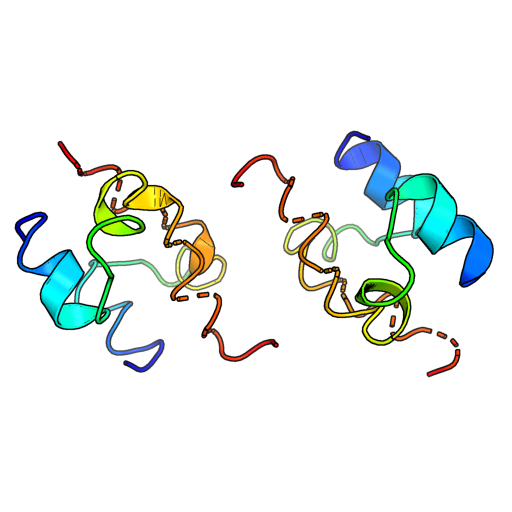3.164 1.00 11.06 3 GLU C CA 1
ATOM 635 C C . GLU C 1 3 ? -9.295 1.373 34.018 1.00 11.59 3 GLU C C 1
ATOM 636 O O . GLU C 1 3 ? -10.424 1.677 33.616 1.00 11.65 3 GLU C O 1
ATOM 642 N N . GLU C 1 4 ? -9.152 0.728 35.170 1.00 13.49 4 GLU C N 1
ATOM 643 C CA . GLU C 1 4 ? -10.283 0.379 35.999 1.00 17.56 4 GLU C CA 1
ATOM 644 C C . GLU C 1 4 ? -10.942 1.634 36.541 1.00 13.16 4 GLU C C 1
ATOM 645 O O . GLU C 1 4 ? -12.156 1.725 36.569 1.00 13.29 4 GLU C O 1
ATOM 651 N N . GLU C 1 5 ? -10.153 2.632 36.919 1.00 13.25 5 GLU C N 1
ATOM 652 C CA . GLU C 1 5 ? -10.728 3.913 37.391 1.00 11.59 5 GLU C CA 1
ATOM 653 C C . GLU C 1 5 ? -11.500 4.593 36.227 1.00 10.49 5 GLU C C 1
ATOM 654 O O . GLU C 1 5 ? -12.572 5.129 36.442 1.00 10.34 5 GLU C O 1
ATOM 660 N N . ILE C 1 6 ? -10.921 4.615 35.017 1.00 10.25 6 ILE C N 1
ATOM 661 C CA . ILE C 1 6 ? -11.659 5.172 33.852 1.00 9.55 6 ILE C CA 1
ATOM 662 C C . ILE C 1 6 ? -12.982 4.462 33.639 1.00 9.10 6 ILE C C 1
ATOM 663 O O . ILE C 1 6 ? -14.008 5.103 33.426 1.00 9.79 6 ILE C O 1
ATOM 668 N N . GLN C 1 7 ? -12.990 3.145 33.714 1.00 9.87 7 GLN C N 1
ATOM 669 C CA A GLN C 1 7 ? -14.241 2.401 33.508 0.70 10.48 7 GLN C CA 1
ATOM 670 C CA B GLN C 1 7 ? -14.252 2.391 33.506 0.30 11.10 7 GLN C CA 1
ATOM 671 C C . GLN C 1 7 ? -15.310 2.872 34.499 1.00 10.28 7 GLN C C 1
ATOM 672 O O . GLN C 1 7 ? -16.509 3.080 34.137 1.00 11.39 7 GLN C O 1
ATOM 683 N N . ARG C 1 8 ? -14.908 2.966 35.782 1.00 10.46 8 ARG C N 1
ATOM 684 C CA . ARG C 1 8 ? -15.907 3.381 36.797 1.00 12.85 8 ARG C CA 1
ATOM 685 C C . ARG C 1 8 ? -16.377 4.801 36.613 1.00 10.49 8 ARG C C 1
ATOM 686 O O . ARG C 1 8 ? -17.580 5.076 36.672 1.00 11.75 8 ARG C O 1
ATOM 694 N N . ILE C 1 9 ? -15.431 5.705 36.399 1.00 10.52 9 ILE C N 1
ATOM 695 C CA . ILE C 1 9 ? -15.771 7.118 36.299 1.00 11.02 9 ILE C CA 1
ATOM 696 C C . ILE C 1 9 ? -16.743 7.372 35.151 1.00 10.71 9 ILE C C 1
ATOM 697 O O . ILE C 1 9 ? -17.675 8.142 35.331 1.00 12.58 9 ILE C O 1
ATOM 702 N N . PHE C 1 10 ? -16.496 6.716 34.022 1.00 10.56 10 PHE C N 1
ATOM 703 C CA . PHE C 1 10 ? -17.295 6.929 32.794 1.00 12.05 10 PHE C CA 1
ATOM 704 C C . PHE C 1 10 ? -18.363 5.861 32.551 1.00 13.15 10 PHE C C 1
ATOM 705 O O . PHE C 1 10 ? -18.985 5.927 31.510 1.00 17.12 10 PHE C O 1
ATOM 713 N N . GLY C 1 11 ? -18.572 4.959 33.481 1.00 12.82 11 GLY C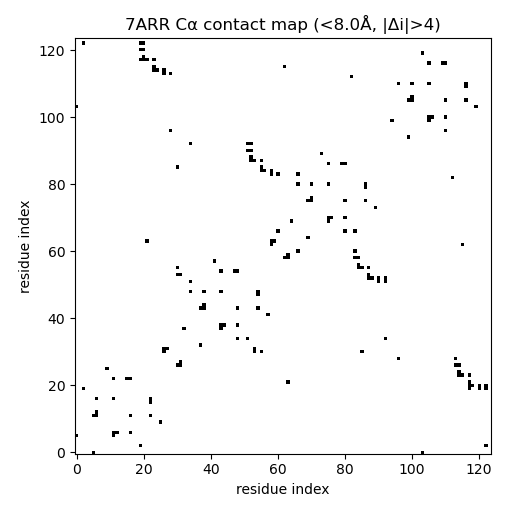 N 1
ATOM 714 C CA . GLY C 1 11 ? -19.633 3.973 33.372 1.00 15.29 11 GLY C CA 1
ATOM 715 C C . GLY C 1 11 ? -19.509 3.106 32.154 1.00 13.64 11 GLY C C 1
ATOM 716 O O . GLY C 1 11 ? -20.533 2.770 31.571 1.00 16.47 11 GLY C O 1
ATOM 717 N N . LEU C 1 12 ? -18.331 2.682 31.789 1.00 12.92 12 LEU C N 1
ATOM 718 C CA . LEU C 1 12 ? -18.124 1.972 30.522 1.00 13.90 12 LEU C CA 1
ATOM 719 C C A LEU C 1 12 ? -18.466 0.492 30.664 0.50 14.84 12 LEU C C 1
ATOM 720 C C B LEU C 1 12 ? -18.509 0.508 30.612 0.50 14.39 12 LEU C C 1
ATOM 721 O O A LEU C 1 12 ? -18.448 0.035 31.780 0.50 13.02 12 LEU C O 1
ATOM 722 O O B LEU C 1 12 ? -17.948 -0.315 31.470 0.50 13.03 12 LEU C O 1
ATOM 727 N N A SER C 1 13 ? -18.716 -0.262 29.573 0.50 14.03 13 SER C N 1
ATOM 728 N N B SER C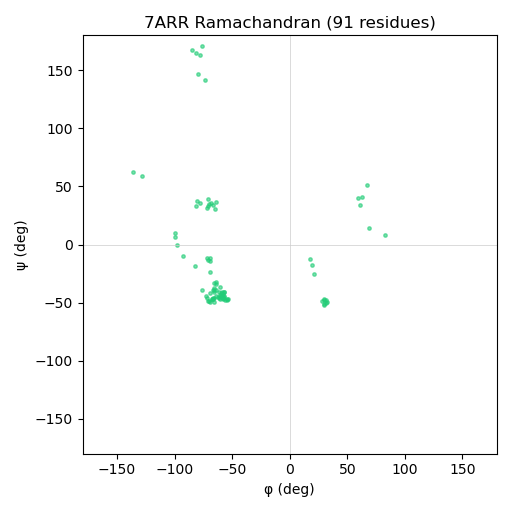 1 13 ? -19.367 0.140 29.653 0.50 11.22 13 SER C N 1
ATOM 729 C CA A SER C 1 13 ? -19.074 -1.697 29.572 0.50 16.18 13 SER C CA 1
ATOM 730 C CA B SER C 1 13 ? -19.813 -1.246 29.489 0.50 13.34 13 SER C CA 1
ATOM 731 C C A SER C 1 13 ? -17.811 -2.532 29.366 0.50 14.93 13 SER C C 1
ATOM 732 C C B SER C 1 13 ? -18.573 -2.119 29.223 0.50 12.50 13 SER C C 1
ATOM 733 O O A SER C 1 13 ? -16.716 -1.992 28.958 0.50 15.21 13 SER C O 1
ATOM 734 O O B SER C 1 13 ? -17.514 -1.565 28.769 0.50 13.30 13 SER C O 1
ATOM 739 N N A SER C 1 14 ? -17.936 -3.852 29.470 0.50 23.42 14 SER C N 1
ATOM 740 N N B SER C 1 14 ? -18.741 -3.436 29.337 0.50 18.93 14 SER C N 1
ATOM 741 C CA A SER C 1 14 ? -16.763 -4.709 29.171 0.50 23.93 14 SER C CA 1
ATOM 742 C CA B SER C 1 14 ? -17.672 -4.431 29.103 0.50 20.03 14 SER C CA 1
ATOM 743 C C A SER C 1 14 ? -16.369 -4.509 27.693 0.50 23.37 14 SER C C 1
ATOM 744 C C B SER C 1 14 ? -17.171 -4.303 27.645 0.50 14.18 14 SER C C 1
ATOM 745 O O A SER C 1 14 ? -15.138 -4.438 27.399 0.50 26.30 14 SER C O 1
ATOM 746 O O B SER C 1 14 ? -16.070 -4.682 27.358 0.50 15.85 14 SER C O 1
ATOM 751 N N A GLU C 1 15 ? -17.330 -4.522 26.775 0.50 20.80 15 GLU C N 1
ATOM 752 N N B GLU C 1 15 ? -18.020 -3.946 26.701 0.50 12.04 15 GLU C N 1
ATOM 753 C CA A GLU C 1 15 ? -17.008 -4.307 25.337 0.50 17.33 15 GLU C CA 1
ATOM 754 C CA B GLU C 1 15 ? -17.577 -3.814 25.302 0.50 14.09 15 GLU C CA 1
ATOM 755 C C A GLU C 1 15 ? -16.282 -2.964 25.166 0.50 17.50 15 GLU C C 1
ATOM 756 C C B GLU C 1 15 ? -16.745 -2.521 25.188 0.50 13.09 15 GLU C C 1
ATOM 757 O O A GLU C 1 15 ? -15.201 -2.908 24.544 0.50 15.17 15 GLU C O 1
ATOM 758 O O B GLU C 1 15 ? -15.795 -2.459 24.362 0.50 13.40 15 GLU C O 1
ATOM 769 N N A GLN C 1 16 ? -16.849 -1.900 25.694 0.50 19.72 16 GLN C N 1
ATOM 770 N N B GLN C 1 16 ? -17.165 -1.448 25.867 0.50 13.30 16 GLN C N 1
ATOM 771 C CA A GLN C 1 16 ? -16.328 -0.542 25.450 0.50 15.43 16 GLN C CA 1
ATOM 772 C CA B GLN C 1 16 ? -16.559 -0.131 25.694 0.50 14.31 16 GLN C CA 1
ATOM 773 C C A GLN C 1 16 ? -14.936 -0.345 26.023 0.50 17.27 16 GLN C C 1
ATOM 774 C C B GLN C 1 16 ? -15.063 -0.170 26.159 0.50 15.54 16 GLN C C 1
ATOM 775 O O A GLN C 1 16 ? -14.182 0.483 25.456 0.50 16.86 16 GLN C O 1
ATOM 776 O O B GLN C 1 16 ? -14.219 0.559 25.576 0.50 20.07 16 GLN C O 1
ATOM 787 N N . ILE C 1 17 ? -14.669 -0.937 27.182 1.00 15.07 17 ILE C N 1
ATOM 788 C CA . ILE C 1 17 ? -13.295 -0.826 27.707 1.00 18.04 17 ILE C CA 1
ATOM 789 C C . ILE C 1 17 ? -12.250 -1.492 26.773 1.00 18.14 17 ILE C C 1
ATOM 790 O O . ILE C 1 17 ? -11.058 -1.205 26.929 1.00 20.30 17 ILE C O 1
ATOM 795 N N . LYS C 1 18 ? -12.676 -2.261 25.780 1.00 15.82 18 LYS C N 1
ATOM 796 C CA . LYS C 1 18 ? -11.757 -2.818 24.783 1.00 18.03 18 LYS C CA 1
ATOM 797 C C . LYS C 1 18 ? -11.348 -1.767 23.759 1.00 14.03 18 LYS C C 1
ATOM 798 O O . LYS C 1 18 ? -10.427 -2.010 22.975 1.00 17.57 18 LYS C O 1
ATOM 804 N N A SER C 1 19 ? -11.963 -0.600 23.904 0.50 15.16 19 SER C N 1
ATOM 805 N N B SER C 1 19 ? -12.026 -0.617 23.675 0.50 12.76 19 SER C N 1
ATOM 806 C CA A SER C 1 19 ? -11.768 0.534 22.988 0.50 13.92 19 SER C CA 1
ATOM 807 C CA B SER C 1 19 ? -11.568 0.519 22.821 0.50 12.49 19 SER C CA 1
ATOM 808 C C A SER C 1 19 ? -11.706 1.800 23.829 0.50 11.61 19 SER C C 1
ATOM 809 C C B SER C 1 19 ? -11.525 1.794 23.675 0.50 10.40 19 SER C C 1
ATOM 810 O O A SER C 1 19 ? -12.576 2.731 23.680 0.50 9.34 19 SER C O 1
ATOM 811 O O B SER C 1 19 ? -12.229 2.714 23.387 0.50 9.23 19 SER C O 1
ATOM 816 N N . LEU C 1 20 ? -10.736 1.836 24.735 1.00 14.17 20 LEU C N 1
ATOM 817 C CA . LEU C 1 20 ? -10.819 2.875 25.765 1.00 21.15 20 LEU C CA 1
ATOM 818 C C . LEU C 1 20 ? -10.596 4.259 25.188 1.00 32.69 20 LEU C C 1
ATOM 819 O O . LEU C 1 20 ? -11.293 5.126 25.516 1.00 12.10 20 LEU C O 1
ATOM 824 N N . PRO C 1 21 ? -9.601 4.492 24.299 1.00 13.69 21 PRO C N 1
ATOM 825 C CA . PRO C 1 21 ? -9.413 5.863 23.776 1.00 10.56 21 PRO C CA 1
ATOM 826 C C . PRO C 1 21 ? -10.664 6.339 23.049 1.00 8.36 21 PRO C C 1
ATOM 827 O O . PRO C 1 21 ? -11.021 7.502 23.231 1.00 7.09 21 PRO C O 1
ATOM 831 N N . GLU C 1 22 ? -11.279 5.521 22.218 1.00 8.94 22 GLU C N 1
ATOM 832 C CA . GLU C 1 22 ? -12.480 5.963 21.498 1.00 7.80 22 GLU C CA 1
ATOM 833 C C . GLU C 1 22 ? -13.661 6.205 22.387 1.00 7.48 22 GLU C C 1
ATOM 834 O O . GLU C 1 22 ? -14.409 7.123 22.246 1.00 7.48 22 GLU C O 1
ATOM 840 N N . GLU C 1 23 ? -13.907 5.227 23.292 1.00 7.93 23 GLU C N 1
ATOM 841 C CA . GLU C 1 23 ? -15.150 5.286 24.091 1.00 11.30 23 GLU C CA 1
ATOM 842 C C . GLU C 1 23 ? -15.022 6.292 25.206 1.00 11.62 23 GLU C C 1
ATOM 843 O O . GLU C 1 23 ? -16.056 6.887 25.508 1.00 8.51 23 GLU C O 1
ATOM 857 N N . TYR C 1 25 ? -12.903 9.496 24.239 1.00 7.06 25 TYR C N 1
ATOM 858 C CA . TYR C 1 25 ? -13.370 10.573 23.300 1.00 7.94 25 TYR C CA 1
ATOM 859 C C . TYR C 1 25 ? -14.890 10.741 23.374 1.00 7.42 25 TYR C C 1
ATOM 860 O O . TYR C 1 25 ? -15.341 11.875 23.467 1.00 7.08 25 TYR C O 1
ATOM 869 N N . LYS C 1 26 ? -15.643 9.639 23.310 1.00 7.36 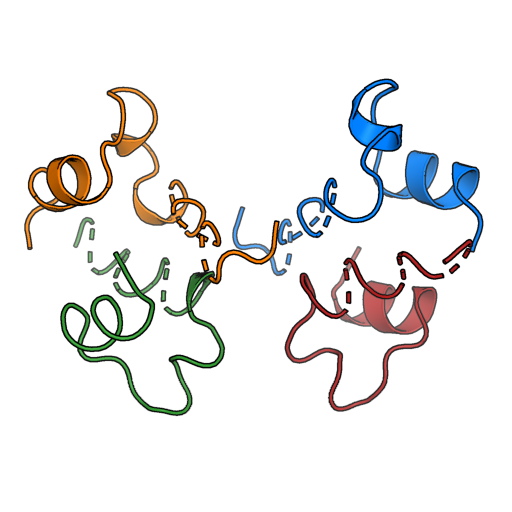26 LYS C N 1
ATOM 870 C CA . LYS C 1 26 ? -17.128 9.818 23.224 1.00 7.70 26 LYS C CA 1
ATOM 871 C C . LYS C 1 26 ? -17.665 10.314 24.567 1.00 8.00 26 LYS C C 1
ATOM 872 O O . LYS C 1 26 ? -18.491 11.198 24.605 1.00 9.16 26 LYS C O 1
ATOM 878 N N . LYS C 1 27 ? -17.283 9.679 25.689 1.00 7.25 27 LYS C N 1
ATOM 879 C CA . LYS C 1 27 ? -17.846 10.094 26.982 1.00 7.74 27 LYS C CA 1
ATOM 880 C C . LYS C 1 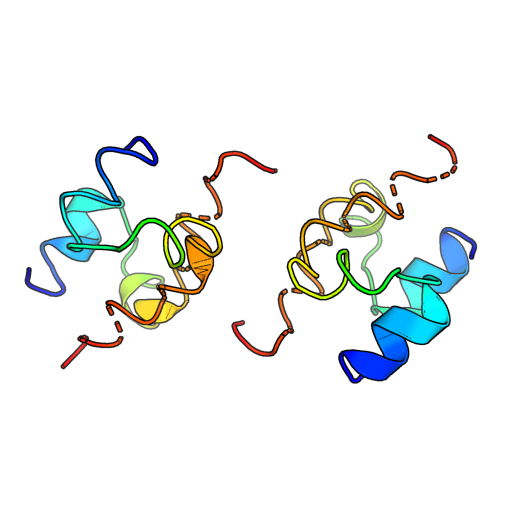27 ? -17.436 11.506 27.354 1.00 7.32 27 LYS C C 1
ATOM 881 O O . LYS C 1 27 ? -18.178 12.191 28.053 1.00 8.51 27 LYS C O 1
ATOM 899 N N . VAL C 1 29 ? -16.796 14.139 24.366 1.00 8.06 29 VAL C N 1
ATOM 900 C CA . VAL C 1 29 ? -17.904 14.808 23.648 1.00 9.47 29 VAL C CA 1
ATOM 901 C C . VAL C 1 29 ? -19.119 14.985 24.560 1.00 10.07 29 VAL C C 1
ATOM 902 O O . VAL C 1 29 ? -19.668 16.101 24.650 1.00 13.43 29 VAL C O 1
ATOM 906 N N . GLU C 1 30 ? -19.526 13.946 25.260 1.00 9.46 30 GLU C N 1
ATOM 907 C CA . GLU C 1 30 ? -20.753 14.051 26.068 1.00 11.71 30 GLU C CA 1
ATOM 908 C C . GLU C 1 30 ? -20.550 14.972 27.263 1.00 12.11 30 GLU C C 1
ATOM 909 O O . GLU C 1 30 ? -21.430 15.917 27.457 1.00 18.52 30 GLU C O 1
ATOM 928 N N . THR C 1 32 ? -18.215 18.059 26.729 1.00 12.10 32 THR C N 1
ATOM 929 C CA . THR C 1 32 ? -18.516 19.320 26.010 1.00 12.38 32 THR C CA 1
ATOM 930 C C . THR C 1 32 ? -20.028 19.547 25.848 1.00 17.20 32 THR C C 1
ATOM 931 O O . THR C 1 32 ? -20.391 20.694 25.591 1.00 19.55 32 THR C O 1
ATOM 935 N N . GLY C 1 33 ? -20.882 18.526 26.004 1.00 20.36 33 GLY C N 1
ATOM 936 C CA . GLY C 1 33 ? -22.384 18.595 26.050 1.00 23.19 33 GLY C CA 1
ATOM 937 C C . GLY C 1 33 ? -22.999 18.876 24.682 1.00 37.28 33 GLY C C 1
ATOM 938 O O . GLY C 1 33 ? -22.347 18.478 23.672 1.00 43.71 33 GLY C O 1
ATOM 939 N N . LEU D 1 1 ? -5.590 7.337 3.345 1.00 14.86 1 LEU D N 1
ATOM 940 C CA . LEU D 1 1 ? -5.853 5.900 3.261 1.00 11.01 1 LEU D CA 1
ATOM 941 C C . LEU D 1 1 ? -7.050 5.515 4.108 1.00 9.84 1 LEU D C 1
ATOM 942 O O . LEU D 1 1 ? -7.174 6.019 5.200 1.00 10.68 1 LEU D O 1
ATOM 947 N N . SER D 1 2 ? -7.863 4.652 3.598 1.00 10.42 2 SER D N 1
ATOM 948 C CA . SER D 1 2 ? -8.990 4.067 4.344 1.00 10.78 2 SER D CA 1
ATOM 949 C C . SER D 1 2 ? -8.508 2.981 5.290 1.00 9.79 2 SER D C 1
ATOM 950 O O . SER D 1 2 ? -7.435 2.433 5.120 1.00 10.01 2 SER D O 1
ATOM 953 N N . GLU D 1 3 ? -9.377 2.657 6.224 1.00 11.12 3 GLU D N 1
ATOM 954 C CA . GLU D 1 3 ? -9.082 1.527 7.107 1.00 11.46 3 GLU D CA 1
ATOM 955 C C . GLU D 1 3 ? -8.943 0.229 6.298 1.00 11.92 3 GLU D C 1
ATOM 956 O O . GLU D 1 3 ? -8.056 -0.575 6.585 1.00 11.26 3 GLU D O 1
ATOM 962 N N . GLU D 1 4 ? -9.740 0.062 5.245 1.00 12.13 4 GLU D N 1
ATOM 963 C CA . GLU D 1 4 ? -9.603 -1.149 4.426 1.00 13.12 4 GLU D CA 1
ATOM 964 C C . GLU D 1 4 ? -8.251 -1.154 3.709 1.00 10.35 4 GLU D C 1
ATOM 965 O O . GLU D 1 4 ? -7.639 -2.184 3.528 1.00 11.49 4 GLU D O 1
ATOM 971 N N . GLU D 1 5 ? -7.802 0.002 3.225 1.00 10.11 5 GLU D N 1
ATOM 972 C CA . GLU D 1 5 ? -6.483 0.043 2.563 1.00 9.47 5 GLU D CA 1
ATOM 973 C C . GLU D 1 5 ? -5.386 -0.296 3.550 1.00 8.46 5 GLU D C 1
ATOM 974 O O . GLU D 1 5 ? -4.426 -0.945 3.187 1.00 9.33 5 GLU D O 1
ATOM 980 N N . ILE D 1 6 ? -5.514 0.185 4.787 1.00 8.83 6 ILE D N 1
ATOM 981 C CA . ILE D 1 6 ? -4.527 -0.217 5.816 1.00 9.64 6 ILE D CA 1
ATOM 982 C C . ILE D 1 6 ? -4.564 -1.761 5.996 1.00 9.81 6 ILE D C 1
ATOM 983 O O . ILE D 1 6 ? -3.480 -2.339 6.062 1.00 9.84 6 ILE D O 1
ATOM 988 N N . GLN D 1 7 ? -5.726 -2.374 6.054 1.00 9.52 7 GLN D N 1
ATOM 989 C CA . GLN D 1 7 ? -5.782 -3.830 6.179 1.00 11.42 7 GLN D CA 1
ATOM 990 C C . GLN D 1 7 ? -5.034 -4.473 5.016 1.00 11.83 7 GLN D C 1
ATOM 991 O O . GLN D 1 7 ? -4.300 -5.448 5.233 1.00 12.40 7 GLN D O 1
ATOM 997 N N . ARG D 1 8 ? -5.249 -3.989 3.794 1.00 10.47 8 ARG D N 1
ATOM 998 C CA . ARG D 1 8 ? -4.582 -4.582 2.624 1.00 11.49 8 ARG D CA 1
ATOM 999 C C . ARG D 1 8 ? -3.084 -4.371 2.692 1.00 11.27 8 ARG D C 1
ATOM 1000 O O . ARG D 1 8 ? -2.324 -5.302 2.426 1.00 13.35 8 ARG D O 1
ATOM 1008 N N . ILE D 1 9 ? -2.650 -3.158 2.940 1.00 9.74 9 ILE D N 1
ATOM 1009 C CA . ILE D 1 9 ? -1.215 -2.854 2.927 1.00 11.12 9 ILE D CA 1
ATOM 1010 C C . ILE D 1 9 ? -0.509 -3.771 3.914 1.00 12.09 9 ILE D C 1
ATOM 1011 O O . ILE D 1 9 ? 0.550 -4.353 3.612 1.00 15.05 9 ILE D O 1
ATOM 1016 N N . PHE D 1 10 ? -1.065 -3.878 5.128 1.00 13.11 10 PHE D N 1
ATOM 1017 C CA . PHE D 1 10 ? -0.387 -4.573 6.252 1.00 15.09 10 PHE D CA 1
ATOM 1018 C C . PHE D 1 10 ? -0.757 -6.039 6.366 1.00 17.33 10 PHE D C 1
ATOM 1019 O O . PHE D 1 10 ? -0.168 -6.731 7.204 1.00 22.98 10 PHE D O 1
ATOM 1027 N N . GLY D 1 11 ? -1.759 -6.523 5.623 1.00 15.30 11 GLY D N 1
ATOM 1028 C CA . GLY D 1 11 ? -2.185 -7.914 5.659 1.00 18.25 11 GLY D CA 1
ATOM 1029 C C . GLY D 1 11 ? -2.792 -8.257 6.997 1.00 20.19 11 GLY D C 1
ATOM 1030 O O . GLY D 1 11 ? -2.503 -9.343 7.550 1.00 26.34 11 GLY D O 1
ATOM 1031 N N . LEU D 1 12 ? -3.731 -7.452 7.434 1.00 15.51 12 LEU D N 1
ATOM 1032 C CA . LEU D 1 12 ? -4.344 -7.636 8.756 1.00 14.44 12 LEU D CA 1
ATOM 1033 C C A LEU D 1 12 ? -5.504 -8.572 8.658 0.50 16.06 12 LEU D C 1
ATOM 1034 C C B LEU D 1 12 ? -5.570 -8.542 8.566 0.50 16.24 12 LEU D C 1
ATOM 1035 O O A LEU D 1 12 ? -6.369 -8.437 7.754 0.50 18.01 12 LEU D O 1
ATOM 1036 O O B LEU D 1 12 ? -6.008 -8.691 7.418 0.50 20.55 12 LEU D O 1
ATOM 1041 N N A SER D 1 13 ? -5.445 -9.471 9.626 0.50 15.16 13 SER D N 1
ATOM 1042 N N B SER D 1 13 ? -6.127 -9.093 9.657 0.50 15.31 13 SER D N 1
ATOM 1043 C CA A SER D 1 13 ? -6.478 -10.462 9.906 0.50 16.56 13 SER D CA 1
ATOM 1044 C CA B SER D 1 13 ? -7.341 -9.949 9.706 0.50 12.25 13 SER D CA 1
ATOM 1045 C C A SER D 1 13 ? -7.773 -9.780 10.320 0.50 15.34 13 SER D C 1
ATOM 1046 C C B SER D 1 13 ? -8.598 -9.176 10.154 0.50 12.72 13 SER D C 1
ATOM 1047 O O A SER D 1 13 ? -7.771 -8.585 10.708 0.50 12.70 13 SER D O 1
ATOM 1048 O O B SER D 1 13 ? -8.494 -8.027 10.640 0.50 11.78 13 SER D O 1
ATOM 1053 N N A SER D 1 14 ? -8.837 -10.555 10.175 0.50 18.55 14 SER D N 1
ATOM 1054 N N B SER D 1 14 ? -9.777 -9.807 10.061 0.50 13.33 14 SER D N 1
ATOM 1055 C CA A SER D 1 14 ? -10.213 -10.286 10.650 0.50 20.78 14 SER D CA 1
ATOM 1056 C CA B SER D 1 14 ? -11.055 -9.187 10.507 0.50 16.82 14 SER D CA 1
ATOM 1057 C C A SER D 1 14 ? -10.194 -9.648 12.040 0.50 18.35 14 SER D C 1
ATOM 1058 C C B SER D 1 14 ? -11.006 -8.923 12.020 0.50 20.51 14 SER D C 1
ATOM 1059 O O A SER D 1 14 ? -10.828 -8.636 12.280 0.50 17.44 14 SER D O 1
ATOM 1060 O O B SER D 1 14 ? -11.608 -7.892 12.473 0.50 19.63 14 SER D O 1
ATOM 1065 N N A GLU D 1 15 ? -9.487 -10.247 12.986 0.50 21.52 15 GLU D N 1
ATOM 1066 N N B GLU D 1 15 ? -10.134 -9.667 12.706 0.50 19.90 15 GLU D N 1
ATOM 1067 C CA A GLU D 1 15 ? -9.599 -9.761 14.372 0.50 22.77 15 GLU D CA 1
ATOM 1068 C CA B GLU D 1 15 ? -9.830 -9.549 14.152 0.50 21.18 15 GLU D CA 1
ATOM 1069 C C A GLU D 1 15 ? -8.831 -8.434 14.502 0.50 22.25 15 GLU D C 1
ATOM 1070 C C B GLU D 1 15 ? -8.890 -8.349 14.424 0.50 17.51 15 GLU D C 1
ATOM 1071 O O A GLU D 1 15 ? -9.253 -7.514 15.243 0.50 25.04 15 GLU D O 1
ATOM 1072 O O B GLU D 1 15 ? -9.202 -7.419 15.263 0.50 17.63 15 GLU D O 1
ATOM 1083 N N . GLN D 1 16 ? -7.719 -8.338 13.784 1.00 18.07 16 GLN D N 1
ATOM 1084 C CA . GLN D 1 16 ? -6.726 -7.283 13.986 1.00 14.49 16 GLN D CA 1
ATOM 1085 C C . GLN D 1 16 ? -7.288 -5.926 13.617 1.00 12.78 16 GLN D C 1
ATOM 1086 O O . GLN D 1 16 ? -6.893 -4.909 14.236 1.00 14.70 16 GLN D O 1
ATOM 1092 N N . ILE D 1 17 ? -8.156 -5.827 12.637 1.00 13.23 17 ILE D N 1
ATOM 1093 C CA . ILE D 1 17 ? -8.642 -4.525 12.180 1.00 13.94 17 ILE D CA 1
ATOM 1094 C C . ILE D 1 17 ? -9.579 -3.926 13.208 1.00 14.04 17 ILE D C 1
ATOM 1095 O O . ILE D 1 17 ? -9.843 -2.740 13.112 1.00 17.00 17 ILE D O 1
ATOM 1100 N N . LYS D 1 18 ? -10.032 -4.646 14.193 1.00 14.12 18 LYS D N 1
ATOM 1101 C CA . LYS D 1 18 ? -10.839 -4.036 15.264 1.00 14.93 18 LYS D CA 1
ATOM 1102 C C . LYS D 1 18 ? -10.005 -3.182 16.225 1.00 14.87 18 LYS D C 1
ATOM 1103 O O . LYS D 1 18 ? -10.568 -2.458 17.077 1.00 17.12 18 LYS D O 1
ATOM 1109 N N A SER D 1 19 ? -8.699 -3.244 16.121 0.50 16.67 19 SER D N 1
ATOM 1110 N N B SER D 1 19 ? -8.699 -3.354 16.203 0.50 11.65 19 SER D N 1
ATOM 1111 C CA A SER D 1 19 ? -7.796 -2.492 17.040 0.50 15.45 19 SER D CA 1
ATOM 1112 C CA B SER D 1 19 ? -7.732 -2.570 17.045 0.50 13.34 19 SER D CA 1
ATOM 1113 C C A SER D 1 19 ? -6.646 -1.844 16.264 0.50 10.97 19 SER D C 1
ATOM 1114 C C B SER D 1 19 ? -6.638 -1.992 16.139 0.50 9.90 19 SER D C 1
ATOM 1115 O O A SER D 1 19 ? -5.495 -2.044 16.612 0.50 9.69 19 SER D O 1
ATOM 1116 O O B SER D 1 19 ? -5.509 -2.508 16.163 0.50 7.99 19 SER D O 1
ATOM 1121 N N . LEU D 1 20 ? -7.010 -1.066 15.284 1.00 9.51 20 LEU D N 1
ATOM 1122 C CA . LEU D 1 20 ? -6.129 -0.706 14.199 1.00 8.65 20 LEU D CA 1
ATOM 1123 C C . LEU D 1 20 ? -4.858 0.014 14.672 1.00 9.47 20 LEU D C 1
ATOM 1124 O O . LEU D 1 20 ? -3.755 -0.338 14.229 1.00 8.56 20 LEU D O 1
ATOM 1129 N N . PRO D 1 21 ? -4.909 1.026 15.550 1.00 8.92 21 PRO D N 1
ATOM 1130 C CA . PRO D 1 21 ? -3.681 1.695 16.010 1.00 8.05 21 PRO D CA 1
ATOM 1131 C C . PRO D 1 21 ? -2.662 0.723 16.592 1.00 8.79 21 PRO D C 1
ATOM 1132 O O . PRO D 1 21 ? -1.457 0.758 16.372 1.00 7.56 21 PRO D O 1
ATOM 1136 N N . GLU D 1 22 ? -3.209 -0.161 17.472 1.00 8.73 22 GLU D N 1
ATOM 1137 C CA . GLU D 1 22 ? -2.300 -1.152 18.163 1.00 16.13 22 GLU D CA 1
ATOM 1138 C C . GLU D 1 22 ? -1.780 -2.228 17.160 1.00 12.01 22 GLU D C 1
ATOM 1139 O O . GLU D 1 22 ? -0.617 -2.542 17.194 1.00 8.49 22 GLU D O 1
ATOM 1145 N N . GLU D 1 23 ? -2.660 -2.813 16.377 1.00 9.69 23 GLU D N 1
ATOM 1146 C CA . GLU D 1 23 ? -2.242 -3.937 15.511 1.00 9.07 23 GLU D CA 1
ATOM 1147 C C . GLU D 1 23 ? -1.372 -3.514 14.351 1.00 9.07 23 GLU D C 1
ATOM 1148 O O . GLU D 1 23 ? -0.453 -4.190 13.941 1.00 9.85 23 GLU D O 1
ATOM 1162 N N . TYR D 1 25 ? 0.939 -0.253 15.251 1.00 8.47 25 TYR D N 1
ATOM 1163 C CA . TYR D 1 25 ? 2.188 -0.384 15.986 1.00 7.67 25 TYR D CA 1
ATOM 1164 C C . TYR D 1 25 ? 2.883 -1.708 15.759 1.00 6.90 25 TYR D C 1
ATOM 1165 O O . TYR D 1 25 ? 4.101 -1.800 15.565 1.00 8.62 25 TYR D O 1
ATOM 1174 N N . LYS D 1 26 ? 2.122 -2.820 15.942 1.00 8.08 26 LYS D N 1
ATOM 1175 C CA . LYS D 1 26 ? 2.776 -4.162 15.881 1.00 8.10 26 LYS D CA 1
ATOM 1176 C C . LYS D 1 26 ? 3.275 -4.520 14.501 1.00 7.81 26 LYS D C 1
ATOM 1177 O O . LYS D 1 26 ? 4.416 -5.005 14.383 1.00 9.24 26 LYS D O 1
ATOM 1183 N N . LYS D 1 27 ? 2.481 -4.330 13.435 1.00 8.22 27 LYS D N 1
ATOM 1184 C CA . LYS D 1 27 ? 2.976 -4.680 12.101 1.00 8.68 27 LYS D CA 1
ATOM 1185 C C . LYS D 1 27 ? 4.035 -3.714 11.640 1.00 8.08 27 LYS D C 1
ATOM 1186 O O . LYS D 1 27 ? 4.887 -4.173 10.884 1.00 9.78 27 LYS D O 1
ATOM 1200 N N . VAL D 1 29 ? 6.600 -2.506 14.401 1.00 8.72 29 VAL D N 1
ATOM 1201 C CA . VAL D 1 29 ? 7.669 -3.364 14.972 1.00 10.60 29 VAL D CA 1
ATOM 1202 C C . VAL D 1 29 ? 8.170 -4.421 13.969 1.00 12.34 29 VAL D C 1
ATOM 1203 O O . VAL D 1 29 ? 9.381 -4.590 13.807 1.00 15.12 29 VAL D O 1
ATOM 1207 N N . GLU D 1 30 ? 7.264 -5.109 13.319 1.00 10.62 30 GLU D N 1
ATOM 1208 C CA A GLU D 1 30 ? 7.675 -6.203 12.392 0.50 14.96 30 GLU D CA 1
ATOM 1209 C CA B GLU D 1 30 ? 7.689 -6.154 12.350 0.50 14.29 30 GLU D CA 1
ATOM 1210 C C A GLU D 1 30 ? 8.219 -5.737 11.047 0.50 16.70 30 GLU D C 1
ATOM 1211 C C B GLU D 1 30 ? 8.411 -5.471 11.170 0.50 15.02 30 GLU D C 1
ATOM 1212 O O A GLU D 1 30 ? 8.719 -6.596 10.275 0.50 18.83 30 GLU D O 1
ATOM 1213 O O B GLU D 1 30 ? 9.513 -5.922 10.804 0.50 19.12 30 GLU D O 1
ATOM 1235 N N A THR D 1 32 ? 11.698 -4.715 11.674 0.50 26.78 32 THR D N 1
ATOM 1236 N N B THR D 1 32 ? 10.474 -2.179 11.546 0.50 16.61 32 THR D N 1
ATOM 1237 C CA A THR D 1 32 ? 12.740 -5.741 11.699 0.50 33.56 32 THR D CA 1
ATOM 1238 C CA B THR D 1 32 ? 11.819 -1.985 12.060 0.50 16.27 32 THR D CA 1
ATOM 1239 C C A THR D 1 32 ? 12.650 -6.563 12.984 0.50 32.08 32 THR D C 1
ATOM 1240 C C B THR D 1 32 ? 12.644 -3.283 12.054 0.50 15.17 32 THR D C 1
ATOM 1241 O O A THR D 1 32 ? 13.364 -7.587 13.091 0.50 32.99 32 THR D O 1
ATOM 1242 O O B THR D 1 32 ? 13.862 -3.253 12.499 0.50 17.38 32 THR D O 1
ATOM 1249 N N A GLY D 1 33 ? 11.778 -6.137 13.899 0.50 27.25 33 GLY D N 1
ATOM 1250 N N B GLY D 1 33 ? 12.108 -4.351 11.478 0.50 23.32 33 GLY D N 1
ATOM 1251 C CA A GLY D 1 33 ? 11.513 -6.881 15.139 0.50 18.93 33 GLY D CA 1
ATOM 1252 C CA B GLY D 1 33 ? 12.778 -5.667 11.485 0.50 25.67 33 GLY D CA 1
ATOM 1253 C C A GLY D 1 33 ? 11.950 -6.135 16.377 0.50 21.10 33 GLY D C 1
ATOM 1254 C C B GLY D 1 33 ? 12.828 -6.230 12.896 0.50 27.70 33 GLY D C 1
ATOM 1255 O O A GLY D 1 33 ? 12.981 -5.454 16.335 0.50 18.55 33 GLY D O 1
ATOM 1256 O O B GLY D 1 33 ? 11.879 -5.968 13.649 0.50 34.40 33 GLY D O 1
#